Protein AF-A0A2U0DK78-F1 (afdb_monomer_lite)

Structure (mmCIF, N/CA/C/O backbone):
data_AF-A0A2U0DK78-F1
#
_entry.id   AF-A0A2U0DK78-F1
#
loop_
_atom_site.group_PDB
_atom_site.id
_atom_site.type_symbol
_atom_site.label_atom_id
_atom_site.label_alt_id
_atom_site.label_comp_id
_atom_site.label_asym_id
_atom_site.label_entity_id
_atom_site.label_seq_id
_atom_site.pdbx_PDB_ins_code
_atom_site.Cartn_x
_atom_site.Cartn_y
_atom_site.Cartn_z
_atom_site.occupancy
_atom_site.B_iso_or_equiv
_atom_site.auth_seq_id
_atom_site.auth_comp_id
_atom_site.auth_asym_id
_atom_site.auth_atom_id
_atom_site.pdbx_PDB_model_num
ATOM 1 N N . MET A 1 1 ? 4.811 0.067 14.956 1.00 73.31 1 MET A N 1
ATOM 2 C CA . MET A 1 1 ? 3.406 0.057 14.489 1.00 73.31 1 MET A CA 1
ATOM 3 C C . MET A 1 1 ? 3.299 -0.932 13.340 1.00 73.31 1 MET A C 1
ATOM 5 O O . MET A 1 1 ? 4.257 -1.013 12.581 1.00 73.31 1 MET A O 1
ATOM 9 N N . LYS A 1 2 ? 2.185 -1.669 13.220 1.00 81.06 2 LYS A N 1
ATOM 10 C CA . LYS A 1 2 ? 1.914 -2.517 12.049 1.00 81.06 2 LYS A CA 1
ATOM 11 C C . LYS A 1 2 ? 1.197 -1.677 10.986 1.00 81.06 2 LYS A C 1
ATOM 13 O O . LYS A 1 2 ? 0.132 -1.138 11.275 1.00 81.06 2 LYS A O 1
ATOM 18 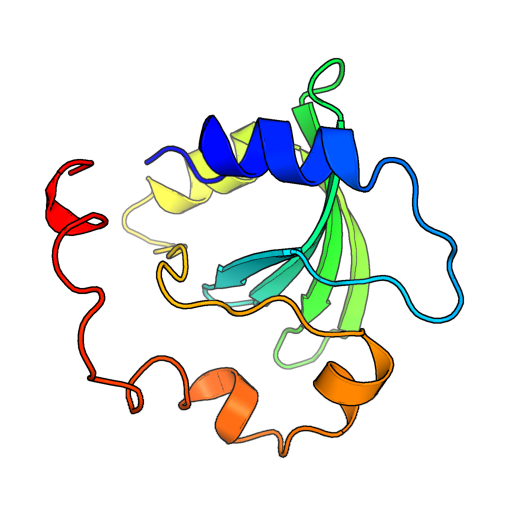N N . LEU A 1 3 ? 1.779 -1.532 9.797 1.00 85.19 3 LEU A N 1
ATOM 19 C CA . LEU A 1 3 ? 1.195 -0.738 8.705 1.00 85.19 3 LEU A CA 1
ATOM 20 C C . LEU A 1 3 ? 0.082 -1.511 7.987 1.00 85.19 3 LEU A C 1
ATOM 22 O O . LEU A 1 3 ? -0.928 -0.929 7.617 1.00 85.19 3 LEU A O 1
ATOM 26 N N . ILE A 1 4 ? 0.219 -2.830 7.851 1.00 87.81 4 ILE A N 1
ATOM 27 C CA . ILE A 1 4 ? -0.815 -3.691 7.265 1.00 87.81 4 ILE A CA 1
ATOM 28 C C . ILE A 1 4 ? -1.466 -4.530 8.371 1.00 87.81 4 ILE A C 1
ATOM 30 O O . ILE A 1 4 ? -0.892 -5.491 8.882 1.00 87.81 4 ILE A O 1
ATOM 34 N N . THR A 1 5 ? -2.671 -4.144 8.787 1.00 88.75 5 THR A N 1
ATOM 35 C CA . THR A 1 5 ? -3.459 -4.861 9.803 1.00 88.75 5 THR A CA 1
ATOM 36 C C . THR A 1 5 ? -4.106 -6.119 9.220 1.00 88.75 5 THR A C 1
ATOM 38 O O . THR A 1 5 ? -4.248 -6.249 8.009 1.00 88.75 5 THR A O 1
ATOM 41 N N . GLU A 1 6 ? -4.568 -7.041 10.068 1.00 88.06 6 GLU A N 1
ATOM 42 C CA . GLU A 1 6 ? -5.273 -8.253 9.608 1.00 88.06 6 GLU A CA 1
ATOM 43 C C . GLU A 1 6 ? -6.524 -7.943 8.765 1.00 88.06 6 GLU A C 1
ATOM 45 O O . GLU A 1 6 ? -6.891 -8.708 7.874 1.00 88.06 6 GLU A O 1
ATOM 50 N N . LEU A 1 7 ? -7.185 -6.809 9.030 1.00 88.12 7 LEU A N 1
ATOM 51 C CA . LEU A 1 7 ? -8.318 -6.340 8.231 1.00 88.12 7 LEU A CA 1
ATOM 52 C C . LEU A 1 7 ? -7.872 -5.979 6.809 1.00 88.12 7 LEU A C 1
ATOM 54 O O . LEU A 1 7 ? -8.523 -6.366 5.841 1.00 88.12 7 LEU A O 1
ATOM 58 N N . LEU A 1 8 ? -6.747 -5.275 6.691 1.00 89.88 8 LEU A N 1
ATOM 59 C CA . LEU A 1 8 ? -6.169 -4.908 5.405 1.00 89.88 8 LEU A CA 1
ATOM 60 C C . LEU A 1 8 ? -5.665 -6.139 4.659 1.00 89.88 8 LEU A C 1
ATOM 62 O O . LEU A 1 8 ? -5.932 -6.257 3.473 1.00 89.88 8 LEU A O 1
ATOM 66 N N . GLU A 1 9 ? -5.021 -7.095 5.335 1.00 90.56 9 GLU A N 1
ATOM 67 C CA . GLU A 1 9 ? -4.605 -8.363 4.716 1.00 90.56 9 GLU A CA 1
ATOM 68 C C . GLU A 1 9 ? -5.790 -9.090 4.069 1.00 90.56 9 GLU A C 1
ATOM 70 O O . GLU A 1 9 ? -5.700 -9.518 2.916 1.00 90.56 9 GLU A O 1
ATOM 75 N N . LYS A 1 10 ? -6.926 -9.169 4.775 1.00 91.56 10 LYS A N 1
ATOM 76 C CA . LYS A 1 10 ? -8.169 -9.725 4.221 1.00 91.56 10 LYS A CA 1
ATOM 77 C C . LYS A 1 10 ? -8.656 -8.916 3.028 1.00 91.56 10 LYS A C 1
ATOM 79 O O . LYS A 1 10 ? -8.998 -9.501 2.005 1.00 91.56 10 LYS A O 1
ATOM 84 N N . ARG A 1 11 ? -8.629 -7.585 3.122 1.00 91.62 11 ARG A N 1
ATOM 85 C CA . ARG A 1 11 ? -9.083 -6.716 2.037 1.00 91.62 11 ARG A CA 1
ATOM 86 C C . ARG A 1 11 ? -8.218 -6.836 0.780 1.00 91.62 11 ARG A C 1
ATOM 88 O O . ARG A 1 11 ? -8.747 -6.986 -0.317 1.00 91.62 11 ARG A O 1
ATOM 95 N N . PHE A 1 12 ? -6.895 -6.867 0.930 1.00 92.56 12 PHE A N 1
ATOM 96 C CA . PHE A 1 12 ? -5.961 -7.138 -0.165 1.00 92.56 12 PHE A CA 1
ATOM 97 C C . PHE A 1 12 ? -6.193 -8.525 -0.779 1.00 92.56 12 PHE A C 1
ATOM 99 O O . PHE A 1 12 ? -6.120 -8.666 -1.999 1.00 92.56 12 PHE A O 1
ATOM 106 N N . ALA A 1 13 ? -6.509 -9.538 0.034 1.00 92.00 13 ALA A N 1
ATOM 107 C CA . ALA A 1 13 ? -6.821 -10.878 -0.457 1.00 92.00 13 ALA A CA 1
ATOM 108 C C . ALA A 1 13 ? -8.149 -10.943 -1.236 1.00 92.00 13 ALA A C 1
ATOM 110 O O . ALA A 1 13 ? -8.222 -11.662 -2.231 1.00 92.00 13 ALA A O 1
ATOM 111 N N . GLU A 1 14 ? -9.175 -10.191 -0.821 1.00 92.69 14 GLU A N 1
ATOM 112 C CA . GLU A 1 14 ? -10.464 -10.090 -1.525 1.00 92.69 14 GLU A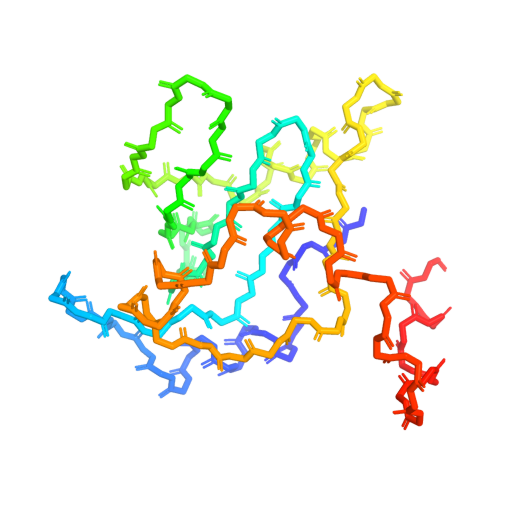 CA 1
ATOM 113 C C . GLU A 1 14 ? -10.322 -9.457 -2.910 1.00 92.69 14 GLU A C 1
ATOM 115 O O . GLU A 1 14 ? -10.908 -9.940 -3.878 1.00 92.69 14 GLU A O 1
ATOM 120 N N . ILE A 1 15 ? -9.543 -8.377 -3.007 1.00 90.88 15 ILE A N 1
ATOM 121 C CA . ILE A 1 15 ? -9.324 -7.668 -4.273 1.00 90.88 15 ILE A CA 1
ATOM 122 C C . ILE A 1 15 ? -8.363 -8.442 -5.177 1.00 90.88 15 ILE A C 1
ATOM 124 O O . ILE A 1 15 ? -8.551 -8.506 -6.393 1.00 90.88 15 ILE A O 1
ATOM 128 N N . GLY A 1 16 ? -7.338 -9.053 -4.585 1.00 88.31 16 GLY A N 1
ATOM 129 C CA . GLY A 1 16 ? -6.327 -9.804 -5.306 1.00 88.31 16 GLY A CA 1
ATOM 130 C C . GLY A 1 16 ? -5.447 -8.921 -6.193 1.00 88.31 16 GLY A C 1
ATOM 131 O O . GLY A 1 16 ? -5.180 -7.751 -5.912 1.00 88.31 16 GLY A O 1
ATOM 132 N N . LYS A 1 17 ? -4.929 -9.515 -7.273 1.00 85.38 17 LYS A N 1
ATOM 133 C CA . LYS A 1 17 ? -3.990 -8.841 -8.173 1.00 85.38 17 LYS A CA 1
ATOM 134 C C . LYS A 1 17 ? -4.728 -7.896 -9.116 1.00 85.38 17 LYS A C 1
ATOM 136 O O . LYS A 1 17 ? -5.549 -8.330 -9.920 1.00 85.38 17 LYS A O 1
ATOM 141 N N . GLN A 1 18 ? -4.349 -6.626 -9.072 1.00 88.19 18 GLN A N 1
ATOM 142 C CA . GLN A 1 18 ? -4.942 -5.579 -9.897 1.00 88.19 18 GLN A CA 1
ATOM 143 C C . GLN A 1 18 ? -4.153 -5.335 -11.193 1.00 88.19 18 GLN A C 1
ATOM 145 O O . GLN A 1 18 ? -2.957 -5.632 -11.287 1.00 88.19 18 GLN A O 1
ATOM 150 N N . GLY A 1 19 ? -4.842 -4.808 -12.210 1.00 83.50 19 GLY A N 1
ATOM 151 C CA . GLY A 1 19 ? -4.242 -4.355 -13.467 1.00 83.50 19 GLY A CA 1
ATOM 152 C C . GLY A 1 19 ? -3.543 -2.997 -13.337 1.00 83.50 19 GLY A C 1
ATOM 153 O O . GLY A 1 19 ? -3.620 -2.339 -12.303 1.00 83.50 19 GLY A O 1
ATOM 154 N N . LYS A 1 20 ? -2.857 -2.570 -14.405 1.00 76.88 20 LYS A N 1
ATOM 155 C CA . LYS A 1 20 ? -2.059 -1.331 -14.409 1.00 76.88 20 LYS A CA 1
ATOM 156 C C . LYS A 1 20 ? -2.866 -0.070 -14.744 1.00 76.88 20 LYS A C 1
ATOM 158 O O . LYS A 1 20 ? -2.416 1.018 -14.407 1.00 76.88 20 LYS A O 1
ATOM 163 N N . ASP A 1 21 ? -4.020 -0.211 -15.392 1.00 83.31 21 ASP A N 1
ATOM 164 C CA . ASP A 1 21 ? -4.693 0.931 -16.023 1.00 83.31 21 ASP A CA 1
ATOM 165 C C . ASP A 1 21 ? -5.379 1.864 -15.015 1.00 83.31 21 ASP A C 1
ATOM 167 O O . ASP A 1 21 ? -5.236 3.073 -15.135 1.00 83.31 21 ASP A O 1
ATOM 171 N N . ASN A 1 22 ? -6.071 1.326 -14.003 1.00 90.50 22 ASN A N 1
ATOM 172 C CA . ASN A 1 22 ? -6.709 2.123 -12.946 1.00 90.50 22 ASN A CA 1
ATOM 173 C C . ASN A 1 22 ? -6.935 1.287 -11.667 1.00 90.50 22 ASN A C 1
ATOM 175 O O . ASN A 1 22 ? -8.070 0.894 -11.364 1.00 90.50 22 ASN A O 1
ATOM 179 N N . PRO A 1 23 ? -5.861 0.935 -10.937 1.00 93.69 23 PRO A N 1
ATOM 180 C CA . PRO A 1 23 ? -5.983 0.125 -9.734 1.00 93.69 23 PRO A CA 1
ATOM 181 C C . PRO A 1 23 ? -6.724 0.881 -8.624 1.00 93.69 23 PRO A C 1
ATOM 183 O O . PRO A 1 23 ? -6.657 2.107 -8.515 1.00 93.69 23 PRO A O 1
ATOM 186 N N . LEU A 1 24 ? -7.408 0.131 -7.772 1.00 93.75 24 LEU A N 1
ATOM 187 C CA . LEU A 1 24 ? -7.946 0.609 -6.512 1.00 93.75 24 LEU A CA 1
ATOM 188 C C . LEU A 1 24 ? -6.810 0.760 -5.496 1.00 93.75 24 LEU A C 1
ATOM 190 O O . LEU A 1 24 ? -6.054 -0.181 -5.240 1.00 93.75 24 LEU A O 1
ATOM 194 N N . VAL A 1 25 ? -6.696 1.944 -4.910 1.00 92.69 25 VAL A N 1
ATOM 195 C CA . VAL A 1 25 ? -5.823 2.203 -3.767 1.00 92.69 25 VAL A CA 1
ATOM 196 C C . VAL A 1 25 ? -6.590 1.831 -2.506 1.00 92.69 25 VAL A C 1
ATOM 198 O O . VAL A 1 25 ? -7.698 2.322 -2.303 1.00 92.69 25 VAL A O 1
ATOM 201 N N . ILE A 1 26 ? -6.012 0.952 -1.689 1.00 90.88 26 ILE A N 1
ATOM 202 C CA . ILE A 1 26 ? -6.675 0.343 -0.526 1.00 90.88 26 ILE A CA 1
ATOM 203 C C . ILE A 1 26 ? -6.242 1.005 0.782 1.00 90.88 26 ILE A C 1
ATOM 205 O O . ILE A 1 26 ? -7.062 1.187 1.674 1.00 90.88 26 ILE A O 1
ATOM 209 N N . ASP A 1 27 ? -4.968 1.380 0.896 1.00 90.50 27 ASP A N 1
ATOM 210 C CA . ASP A 1 27 ? -4.449 2.110 2.057 1.00 90.50 27 ASP A CA 1
ATOM 211 C C . ASP A 1 27 ? -3.359 3.096 1.623 1.00 90.50 27 ASP A C 1
ATOM 213 O O . ASP A 1 27 ? -2.862 3.040 0.488 1.00 90.50 27 ASP A O 1
ATOM 217 N N . ASN A 1 28 ? -2.951 3.977 2.531 1.00 88.94 28 ASN A N 1
ATOM 218 C CA . ASN A 1 28 ? -1.775 4.812 2.357 1.00 88.94 28 ASN A CA 1
ATOM 219 C C . ASN A 1 28 ? -0.807 4.699 3.552 1.00 88.94 28 ASN A C 1
ATOM 221 O O . ASN A 1 28 ? -1.156 4.275 4.652 1.00 88.94 28 ASN A O 1
ATOM 225 N N . ALA A 1 29 ? 0.443 5.078 3.313 1.00 87.12 29 ALA A N 1
ATOM 226 C CA . ALA A 1 29 ? 1.426 5.317 4.359 1.00 87.12 29 ALA A CA 1
ATOM 227 C C . ALA A 1 29 ? 2.112 6.652 4.067 1.00 87.12 29 ALA A C 1
ATOM 229 O O . ALA A 1 29 ? 2.745 6.807 3.019 1.00 87.12 29 ALA A O 1
ATOM 230 N N . SER A 1 30 ? 1.960 7.615 4.970 1.00 83.06 30 SER A N 1
ATOM 231 C CA . SER A 1 30 ? 2.348 9.010 4.759 1.00 83.06 30 SER A CA 1
ATOM 232 C C . SER A 1 30 ? 3.534 9.395 5.636 1.00 83.06 30 SER A C 1
ATOM 234 O O . SER A 1 30 ? 3.569 9.088 6.818 1.00 83.06 30 SER A O 1
ATOM 236 N N . GLY A 1 31 ? 4.509 10.091 5.061 1.00 79.31 31 GLY A N 1
ATOM 237 C CA . GLY A 1 31 ? 5.651 10.671 5.768 1.00 79.31 31 GLY A CA 1
ATOM 238 C C . GLY A 1 31 ? 6.196 11.851 4.966 1.00 79.31 31 GLY A C 1
ATOM 239 O O . GLY A 1 31 ? 5.426 12.659 4.459 1.00 79.31 31 GLY A O 1
ATOM 240 N N . GLN A 1 32 ? 7.516 11.920 4.755 1.00 78.50 32 GLN A N 1
ATOM 241 C CA . GLN A 1 32 ? 8.091 12.852 3.762 1.00 78.50 32 GLN A CA 1
ATOM 242 C C . GLN A 1 32 ? 7.603 12.568 2.331 1.00 78.50 32 GLN A C 1
ATOM 244 O O . GLN A 1 32 ? 7.591 13.450 1.477 1.00 78.50 32 GLN A O 1
ATOM 249 N N . GLN A 1 33 ? 7.218 11.322 2.067 1.00 83.25 33 GLN A N 1
ATOM 250 C CA . GLN A 1 33 ? 6.585 10.886 0.833 1.00 83.25 33 GLN A CA 1
ATOM 251 C C . GLN A 1 33 ? 5.392 10.000 1.201 1.00 83.25 33 GLN A C 1
ATOM 253 O O . GLN A 1 33 ? 5.422 9.322 2.232 1.00 83.25 33 GLN A O 1
ATOM 258 N N . THR A 1 34 ? 4.363 9.986 0.361 1.00 86.75 34 THR A N 1
ATOM 259 C CA . THR A 1 34 ? 3.163 9.170 0.561 1.00 86.75 34 THR A CA 1
ATOM 260 C C . THR A 1 34 ? 3.181 7.971 -0.374 1.00 86.75 34 THR A C 1
ATOM 262 O O . THR A 1 34 ? 3.271 8.114 -1.594 1.00 86.75 34 THR A O 1
ATOM 265 N N . TRP A 1 35 ? 3.073 6.778 0.202 1.00 90.00 35 TRP A N 1
ATOM 266 C CA . TRP A 1 35 ? 2.865 5.532 -0.524 1.00 90.00 35 TRP A CA 1
ATOM 267 C C . TRP A 1 35 ? 1.376 5.210 -0.581 1.00 90.00 35 TRP A C 1
ATOM 269 O O . TRP A 1 35 ? 0.760 4.956 0.447 1.00 90.00 35 TRP A O 1
ATOM 279 N N . HIS A 1 36 ? 0.809 5.172 -1.781 1.00 91.75 36 HIS A N 1
ATOM 280 C CA . HIS A 1 36 ? -0.550 4.703 -2.045 1.00 91.75 36 HIS A CA 1
ATOM 281 C C . HIS A 1 36 ? -0.511 3.220 -2.402 1.00 91.75 36 HIS A C 1
ATOM 283 O O . HIS A 1 36 ? 0.007 2.842 -3.455 1.00 91.75 36 HIS A O 1
ATOM 289 N N . ILE A 1 37 ? -1.024 2.369 -1.520 1.00 92.94 37 ILE A N 1
ATOM 290 C CA . ILE A 1 37 ? -0.875 0.918 -1.599 1.00 92.94 37 ILE A CA 1
ATOM 291 C C . ILE A 1 37 ? -2.043 0.329 -2.384 1.00 92.94 37 ILE A C 1
ATOM 293 O O . ILE A 1 37 ? -3.208 0.528 -2.052 1.00 92.94 37 ILE A O 1
ATOM 297 N N . THR A 1 38 ? -1.720 -0.426 -3.430 1.00 94.12 38 THR A N 1
ATOM 298 C CA . THR A 1 38 ? -2.712 -1.066 -4.315 1.00 94.12 38 THR A CA 1
ATOM 299 C C . THR A 1 38 ? -2.737 -2.579 -4.155 1.00 94.12 38 THR A C 1
ATOM 301 O O . THR A 1 38 ? -3.750 -3.224 -4.400 1.00 94.12 38 THR A O 1
ATOM 304 N N . MET A 1 39 ? -1.628 -3.176 -3.724 1.00 93.25 39 MET A N 1
ATOM 305 C CA . MET A 1 39 ? -1.537 -4.615 -3.524 1.00 93.25 39 MET A CA 1
ATOM 306 C C . MET A 1 39 ? -0.531 -4.921 -2.423 1.00 93.25 39 MET A C 1
ATOM 308 O O . MET A 1 39 ? 0.512 -4.272 -2.331 1.00 93.25 39 MET A O 1
ATOM 312 N N . TYR A 1 40 ? -0.823 -5.960 -1.653 1.00 93.31 40 TYR A N 1
ATOM 313 C CA . TYR A 1 40 ? 0.082 -6.552 -0.683 1.00 93.31 40 TYR A CA 1
ATOM 314 C C . TYR A 1 40 ? 0.163 -8.058 -0.927 1.00 93.31 40 TYR A C 1
ATOM 316 O O . TYR A 1 40 ? -0.865 -8.725 -1.038 1.00 93.31 40 TYR A O 1
ATOM 324 N N . ASP A 1 41 ? 1.382 -8.587 -1.026 1.00 91.50 41 ASP A N 1
ATOM 325 C CA . ASP A 1 41 ? 1.623 -10.026 -1.047 1.00 91.50 41 ASP A CA 1
ATOM 326 C C . ASP A 1 41 ? 2.115 -10.499 0.333 1.00 91.50 41 ASP A C 1
ATOM 328 O O . ASP A 1 41 ? 3.276 -10.251 0.683 1.00 91.50 41 ASP A O 1
ATOM 332 N N . PRO A 1 42 ? 1.283 -11.224 1.107 1.00 89.44 42 PRO A N 1
ATOM 333 C CA . PRO A 1 42 ? 1.664 -11.706 2.430 1.00 89.44 42 PRO A CA 1
ATOM 334 C C . PRO A 1 42 ? 2.761 -12.776 2.389 1.00 89.44 42 PRO A C 1
ATOM 336 O O . PRO A 1 42 ? 3.425 -12.997 3.396 1.00 89.44 42 PRO A O 1
ATOM 339 N N . ARG A 1 43 ? 2.983 -13.451 1.248 1.00 90.19 43 ARG A N 1
ATOM 340 C CA . ARG A 1 43 ? 4.032 -14.481 1.138 1.00 90.19 43 ARG A CA 1
ATOM 341 C C . ARG A 1 43 ? 5.422 -13.867 1.073 1.00 90.19 43 ARG A C 1
ATOM 343 O O . ARG A 1 43 ? 6.354 -14.408 1.658 1.00 90.19 43 ARG A O 1
ATOM 350 N N . SER A 1 44 ? 5.559 -12.771 0.332 1.00 90.75 44 SER A N 1
ATOM 351 C CA . SER A 1 44 ? 6.829 -12.057 0.169 1.00 90.75 44 SER A CA 1
ATOM 352 C C . SER A 1 44 ? 6.973 -10.846 1.091 1.00 90.75 44 SER A C 1
ATOM 354 O O . SER A 1 44 ? 8.053 -10.261 1.145 1.00 90.75 44 SER A O 1
ATOM 356 N N . GLY A 1 45 ? 5.907 -10.434 1.785 1.00 91.25 45 GLY A N 1
ATOM 357 C CA . GLY A 1 45 ? 5.895 -9.222 2.607 1.00 91.25 45 GLY A CA 1
ATOM 358 C C . GLY A 1 45 ? 6.068 -7.939 1.785 1.00 91.25 45 GLY A C 1
ATOM 359 O O . GLY A 1 45 ? 6.517 -6.922 2.312 1.00 91.25 45 GLY A O 1
ATOM 360 N N . THR A 1 46 ? 5.758 -7.984 0.487 1.00 92.88 46 THR A N 1
ATOM 361 C CA . THR A 1 46 ? 6.008 -6.887 -0.453 1.00 92.88 46 THR A CA 1
ATOM 362 C C . THR A 1 46 ? 4.710 -6.188 -0.831 1.00 92.88 46 THR A C 1
ATOM 364 O O . THR A 1 46 ? 3.711 -6.824 -1.168 1.00 92.88 46 THR A O 1
ATOM 367 N N . CYS A 1 47 ? 4.743 -4.861 -0.814 1.00 93.25 47 CYS A N 1
ATOM 368 C CA . CYS A 1 47 ? 3.670 -4.005 -1.293 1.00 93.25 47 CYS A CA 1
ATOM 369 C C . CYS A 1 47 ? 3.978 -3.497 -2.705 1.00 93.25 47 CYS A C 1
ATOM 371 O O . CYS A 1 47 ? 5.131 -3.217 -3.038 1.00 93.25 47 CYS A O 1
ATOM 373 N N . LEU A 1 48 ? 2.936 -3.329 -3.517 1.00 93.62 48 LEU A N 1
ATOM 374 C CA . LEU A 1 48 ? 2.964 -2.522 -4.735 1.00 93.62 48 LEU A CA 1
ATOM 375 C C . LEU A 1 48 ? 2.181 -1.242 -4.477 1.00 93.62 48 LEU A C 1
ATOM 377 O O . LEU A 1 48 ? 1.004 -1.276 -4.096 1.00 93.62 48 LEU A O 1
ATOM 381 N N . GLY A 1 49 ? 2.817 -0.112 -4.749 1.00 92.50 49 GLY A N 1
ATOM 382 C CA . GLY A 1 49 ? 2.172 1.171 -4.577 1.00 92.50 49 GLY A CA 1
ATOM 383 C C . GLY A 1 49 ? 2.694 2.248 -5.502 1.00 92.50 49 GLY A C 1
ATOM 384 O O . GLY A 1 49 ? 3.696 2.089 -6.208 1.00 92.50 49 GLY A O 1
ATOM 385 N N . TYR A 1 50 ? 1.973 3.355 -5.474 1.00 92.38 50 TYR A N 1
ATOM 386 C CA . TYR A 1 50 ? 2.357 4.589 -6.121 1.00 92.38 50 TYR A CA 1
ATOM 387 C C . TYR A 1 50 ? 2.918 5.548 -5.080 1.00 92.38 50 TYR A C 1
ATOM 389 O O . TYR A 1 50 ? 2.245 5.892 -4.111 1.00 92.38 50 TYR A O 1
ATOM 397 N N . LEU A 1 51 ? 4.160 5.960 -5.280 1.00 89.69 51 LEU A N 1
ATOM 398 C CA . LEU A 1 51 ? 4.844 6.921 -4.438 1.00 89.69 51 LEU A CA 1
ATOM 399 C C . LEU A 1 51 ? 4.590 8.331 -4.956 1.00 89.69 51 LEU A C 1
ATOM 401 O O . LEU A 1 51 ? 4.809 8.604 -6.139 1.00 89.69 51 LEU A O 1
ATOM 405 N N . VAL A 1 52 ? 4.199 9.220 -4.051 1.00 87.88 52 VAL A N 1
ATOM 406 C CA . VAL A 1 52 ? 4.090 10.658 -4.281 1.00 87.88 52 VAL A CA 1
ATOM 407 C C . VAL A 1 52 ? 5.001 11.374 -3.291 1.00 87.88 52 VAL A C 1
ATOM 409 O O . VAL A 1 52 ? 4.768 11.349 -2.087 1.00 87.88 52 VAL A O 1
ATOM 412 N N . GLY A 1 53 ? 6.047 12.006 -3.808 1.00 81.44 53 GLY A N 1
ATOM 413 C CA . GLY A 1 53 ? 6.905 12.937 -3.083 1.00 81.44 53 GLY A CA 1
ATOM 414 C C . GLY A 1 53 ? 6.877 14.325 -3.719 1.00 81.44 53 GLY A C 1
ATOM 415 O O . GLY A 1 53 ? 6.163 14.566 -4.694 1.00 81.44 53 GLY A O 1
ATOM 416 N N . GLU A 1 54 ? 7.681 15.231 -3.171 1.00 74.50 54 GLU A N 1
ATOM 417 C CA . GLU A 1 54 ? 7.777 16.619 -3.638 1.00 74.50 54 GLU A CA 1
ATOM 418 C C . GLU A 1 54 ? 8.237 16.717 -5.104 1.00 74.50 54 GLU A C 1
ATOM 420 O O . GLU A 1 54 ? 7.619 17.418 -5.906 1.00 74.50 54 GLU A O 1
ATOM 425 N N . GLU A 1 55 ? 9.255 15.938 -5.477 1.00 78.94 55 GLU A N 1
ATOM 426 C CA . GLU A 1 55 ? 9.850 15.951 -6.823 1.00 78.94 55 GLU A CA 1
ATOM 427 C C . GLU A 1 55 ? 9.652 14.639 -7.597 1.00 78.94 55 GLU A C 1
ATOM 429 O O . GLU A 1 55 ? 9.920 14.569 -8.796 1.00 78.94 55 GLU A O 1
ATOM 434 N N . GLU A 1 56 ? 9.155 13.588 -6.939 1.00 81.12 56 GLU A N 1
ATOM 435 C CA . GLU A 1 56 ? 9.057 12.253 -7.527 1.00 81.12 56 GLU A CA 1
ATOM 436 C C . GLU A 1 56 ? 7.639 11.695 -7.482 1.00 81.12 56 GLU A C 1
ATOM 438 O O . GLU A 1 56 ? 6.960 11.720 -6.456 1.00 81.12 56 GLU A O 1
ATOM 443 N N . LYS A 1 57 ? 7.219 11.109 -8.605 1.00 89.25 57 LYS A N 1
ATOM 444 C CA . LYS A 1 57 ? 6.002 10.305 -8.703 1.00 89.25 57 LYS A CA 1
ATOM 445 C C . LYS A 1 57 ? 6.302 9.023 -9.456 1.00 89.25 57 LYS A C 1
ATOM 447 O O . LYS A 1 57 ? 6.678 9.081 -10.628 1.00 89.25 57 LYS A O 1
ATOM 452 N N . LYS A 1 58 ? 6.178 7.870 -8.800 1.00 92.19 58 LYS A N 1
ATOM 453 C CA . LYS A 1 58 ? 6.551 6.589 -9.416 1.00 92.19 58 LYS A CA 1
ATOM 454 C C . LYS A 1 58 ? 5.793 5.405 -8.844 1.00 92.19 58 LYS A C 1
ATOM 456 O O . LYS A 1 58 ? 5.504 5.346 -7.657 1.00 92.19 58 LYS A O 1
ATOM 461 N N . TRP A 1 59 ? 5.546 4.422 -9.700 1.00 92.12 59 TRP A N 1
ATOM 462 C CA . TRP A 1 59 ? 5.142 3.087 -9.271 1.00 92.12 59 TRP A CA 1
ATOM 463 C C . TRP A 1 59 ? 6.354 2.317 -8.757 1.00 92.12 59 TRP A C 1
ATOM 465 O O . TRP A 1 59 ? 7.426 2.374 -9.362 1.00 92.12 59 TRP A O 1
ATOM 475 N N . GLY A 1 60 ? 6.182 1.575 -7.668 1.00 91.69 60 GLY A N 1
ATOM 476 C CA . GLY A 1 60 ? 7.267 0.807 -7.080 1.00 91.69 60 GLY A CA 1
ATOM 477 C C . GLY A 1 60 ? 6.791 -0.328 -6.192 1.00 91.69 60 GLY A C 1
ATOM 478 O O . GLY A 1 60 ? 5.715 -0.276 -5.596 1.00 91.69 60 GLY A O 1
ATOM 479 N N . TYR A 1 61 ? 7.640 -1.347 -6.104 1.00 92.88 61 TYR A N 1
ATOM 480 C CA . TYR A 1 61 ? 7.539 -2.374 -5.080 1.00 92.88 61 TYR A CA 1
ATOM 481 C C . TYR A 1 61 ? 8.405 -1.974 -3.897 1.00 92.88 61 TYR A C 1
ATOM 483 O O . TYR A 1 61 ? 9.526 -1.492 -4.081 1.00 92.88 61 TYR A O 1
ATOM 491 N N . PHE A 1 62 ? 7.909 -2.207 -2.692 1.00 90.75 62 PHE A N 1
ATOM 492 C CA . PHE A 1 62 ? 8.673 -1.977 -1.477 1.00 90.75 62 PHE A CA 1
ATOM 493 C C . PHE A 1 62 ? 8.333 -3.041 -0.431 1.00 90.75 62 PHE A C 1
ATOM 495 O O . PHE A 1 62 ? 7.185 -3.483 -0.347 1.00 90.75 62 PHE A O 1
ATOM 502 N N . PRO A 1 63 ? 9.321 -3.485 0.356 1.00 92.06 63 PRO A N 1
ATOM 503 C CA . PRO A 1 63 ? 9.080 -4.450 1.412 1.00 92.06 63 PRO A CA 1
ATOM 504 C C . PRO A 1 63 ? 8.503 -3.728 2.643 1.00 92.06 63 PRO A C 1
ATOM 506 O O . PRO A 1 63 ? 8.942 -2.629 3.003 1.00 92.06 63 PRO A O 1
ATOM 509 N N . LEU A 1 64 ? 7.463 -4.316 3.237 1.00 90.38 64 LEU A N 1
ATOM 510 C CA . LEU A 1 64 ? 6.677 -3.700 4.309 1.00 90.38 64 LEU A CA 1
ATOM 511 C C . LEU A 1 64 ? 7.512 -3.460 5.573 1.00 90.38 64 LEU A C 1
ATOM 513 O O . LEU A 1 64 ? 7.421 -2.401 6.189 1.00 90.38 64 LEU A O 1
ATOM 517 N N . ASP A 1 65 ? 8.367 -4.422 5.910 1.00 88.56 65 ASP A N 1
ATOM 518 C CA . ASP A 1 65 ? 9.261 -4.395 7.067 1.00 88.56 65 ASP A CA 1
ATOM 519 C C . ASP A 1 65 ? 10.169 -3.158 7.075 1.00 88.56 65 ASP A C 1
ATOM 521 O O . ASP A 1 65 ? 10.316 -2.499 8.102 1.00 88.56 65 ASP A O 1
ATOM 525 N N . LYS A 1 66 ? 10.729 -2.775 5.922 1.00 85.75 66 LYS A N 1
ATOM 526 C CA . LYS A 1 66 ? 11.555 -1.569 5.807 1.00 85.75 66 LYS A CA 1
ATOM 527 C C . LYS A 1 66 ? 10.749 -0.314 6.101 1.00 85.75 66 LYS A C 1
ATOM 529 O O . LYS A 1 66 ? 11.267 0.585 6.757 1.00 85.75 66 LYS A O 1
ATOM 534 N N . LEU A 1 67 ? 9.506 -0.247 5.629 1.00 84.88 67 LEU A N 1
ATOM 535 C CA . LEU A 1 67 ? 8.644 0.907 5.869 1.00 84.88 67 LEU A CA 1
ATOM 536 C C . LEU A 1 67 ? 8.228 0.984 7.347 1.00 84.88 67 LEU A C 1
ATOM 538 O O . LEU A 1 67 ? 8.246 2.061 7.937 1.00 84.88 67 LEU A O 1
ATOM 542 N N . GLU A 1 68 ? 7.956 -0.158 7.980 1.00 85.12 68 GLU A N 1
ATOM 543 C CA . GLU A 1 68 ? 7.666 -0.240 9.415 1.00 85.12 68 GLU A CA 1
ATOM 544 C C . GLU A 1 68 ? 8.883 0.109 10.283 1.00 85.12 68 GLU A C 1
ATOM 546 O O . GLU A 1 68 ? 8.731 0.802 11.290 1.00 85.12 68 GLU A O 1
ATOM 551 N N . ILE A 1 69 ? 10.095 -0.300 9.898 1.00 84.44 69 ILE A N 1
ATOM 552 C CA . ILE A 1 69 ? 11.340 0.094 10.580 1.00 84.44 69 ILE A CA 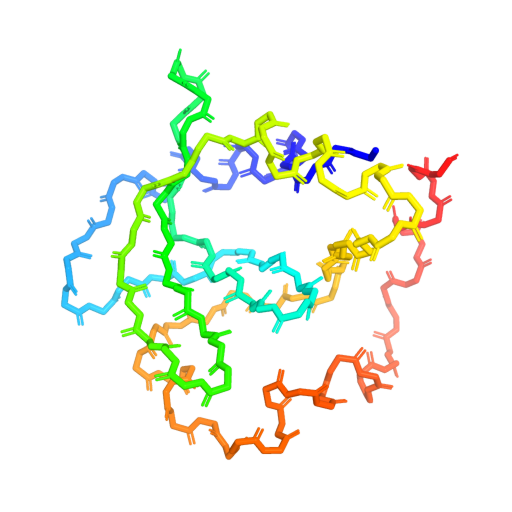1
ATOM 553 C C . ILE A 1 69 ? 11.550 1.607 10.472 1.00 84.44 69 ILE A C 1
ATOM 555 O O . ILE A 1 69 ? 11.872 2.254 11.468 1.00 84.44 69 ILE A O 1
ATOM 559 N N . LEU A 1 70 ? 11.330 2.185 9.285 1.00 80.31 70 LEU A N 1
ATOM 560 C CA . LEU A 1 70 ? 11.412 3.632 9.092 1.00 80.31 70 LEU A CA 1
ATOM 561 C C . LEU A 1 70 ? 10.385 4.362 9.961 1.00 80.31 70 LEU A C 1
ATOM 563 O O . LEU A 1 70 ? 10.770 5.306 10.638 1.00 80.31 70 LEU A O 1
ATOM 567 N N . SER A 1 71 ? 9.144 3.863 10.041 1.00 73.81 71 SER A N 1
ATOM 568 C CA . SER A 1 71 ? 8.085 4.439 10.890 1.00 73.81 71 SER A CA 1
ATOM 569 C C . SER A 1 71 ? 8.424 4.472 12.385 1.00 73.81 7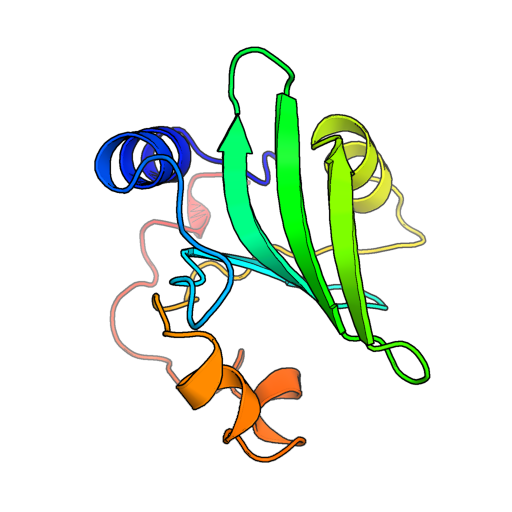1 SER A C 1
ATOM 571 O O . SER A 1 71 ? 7.899 5.296 13.126 1.00 73.81 71 SER A O 1
ATOM 573 N N . GLN A 1 72 ? 9.294 3.568 12.843 1.00 71.75 72 GLN A N 1
ATOM 574 C CA . GLN A 1 72 ? 9.731 3.484 14.239 1.00 71.75 72 GLN A CA 1
ATOM 575 C C . GLN A 1 72 ? 10.936 4.383 14.531 1.00 71.75 72 GLN A C 1
ATOM 577 O O . GLN A 1 72 ? 11.267 4.621 15.694 1.00 71.75 72 GLN A O 1
ATOM 582 N N . SER A 1 73 ? 11.606 4.882 13.492 1.00 70.00 73 SER A N 1
ATOM 583 C CA . SER A 1 73 ? 12.712 5.815 13.640 1.00 70.00 73 SER A CA 1
ATOM 584 C C . SER A 1 73 ? 12.164 7.199 13.967 1.00 70.00 73 SER A C 1
ATOM 586 O O . SER A 1 73 ? 11.451 7.800 13.169 1.00 70.00 73 SER A O 1
ATOM 588 N N . PHE A 1 74 ? 12.559 7.746 15.118 1.00 58.66 74 PHE A N 1
ATOM 589 C CA . PHE A 1 74 ? 12.138 9.068 15.610 1.00 58.66 74 PHE A CA 1
ATOM 590 C C . PHE A 1 74 ? 12.406 10.230 14.626 1.00 58.66 74 PHE A C 1
ATOM 592 O O . PHE A 1 74 ? 11.890 11.327 14.807 1.00 58.66 74 PHE A O 1
ATOM 599 N N . LEU A 1 75 ? 13.244 9.997 13.609 1.00 60.28 75 LEU A N 1
ATOM 600 C CA . LEU A 1 75 ? 13.621 10.955 12.566 1.00 60.28 75 LEU A CA 1
ATOM 601 C C . LEU A 1 75 ? 12.690 10.939 11.342 1.00 60.28 75 LEU A C 1
ATOM 603 O O . LEU A 1 75 ? 12.699 11.897 10.572 1.00 60.28 75 LEU A O 1
ATOM 607 N N . LEU A 1 76 ? 11.922 9.865 11.132 1.00 63.22 76 LEU A N 1
ATOM 608 C CA . LEU A 1 76 ? 11.053 9.673 9.970 1.00 63.22 76 LEU A CA 1
ATOM 609 C C . LEU A 1 76 ? 9.712 9.095 10.429 1.00 63.22 76 LEU A C 1
ATOM 611 O O . LEU A 1 76 ? 9.449 7.905 10.287 1.00 63.22 76 LEU A O 1
ATOM 615 N N . SER A 1 77 ? 8.856 9.955 10.976 1.00 66.06 77 SER A N 1
ATOM 616 C CA . SER A 1 77 ? 7.499 9.583 11.377 1.00 66.06 77 SER A CA 1
ATOM 617 C C . SER A 1 77 ? 6.668 9.242 10.139 1.00 66.06 77 SER A C 1
ATOM 619 O O . SER A 1 77 ? 6.109 10.124 9.491 1.00 66.06 77 SER A O 1
ATOM 621 N N . ILE A 1 78 ? 6.640 7.961 9.773 1.00 77.81 78 ILE A N 1
ATOM 622 C CA . ILE A 1 78 ? 5.675 7.439 8.807 1.00 77.81 78 ILE A CA 1
ATOM 623 C C . ILE A 1 78 ? 4.410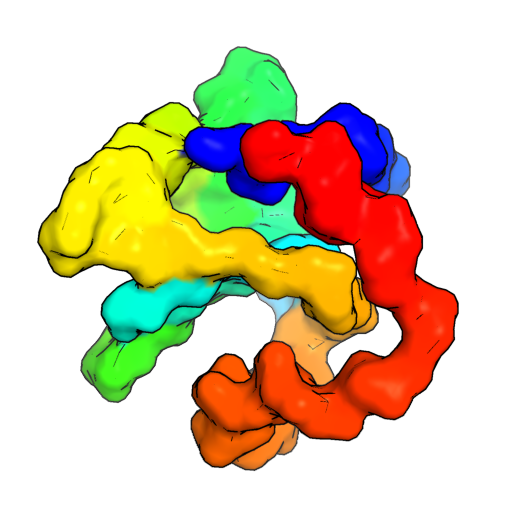 7.094 9.582 1.00 77.81 78 ILE A C 1
ATOM 625 O O . ILE A 1 78 ? 4.426 6.260 10.488 1.00 77.81 78 ILE A O 1
ATOM 629 N N . GLU A 1 79 ? 3.317 7.734 9.206 1.00 74.94 79 GLU A N 1
ATOM 630 C CA . GLU A 1 79 ? 2.007 7.589 9.809 1.00 74.94 79 GLU A CA 1
ATOM 631 C C . GLU A 1 79 ? 1.083 6.813 8.874 1.00 74.94 79 GLU A C 1
ATOM 633 O O . GLU A 1 79 ? 1.110 6.965 7.648 1.00 74.94 79 GLU A O 1
ATOM 638 N N . LYS A 1 80 ? 0.262 5.953 9.475 1.00 77.44 80 LYS A N 1
ATOM 639 C CA . LYS A 1 80 ? -0.820 5.277 8.771 1.00 77.44 80 LYS A CA 1
ATOM 640 C C . LYS A 1 80 ? -2.064 6.143 8.862 1.00 77.44 80 LYS A C 1
ATOM 642 O O . LYS A 1 80 ? -2.441 6.538 9.967 1.00 77.44 80 LYS A O 1
ATOM 647 N N . ASP A 1 81 ? -2.742 6.364 7.747 1.00 74.56 81 ASP A N 1
ATOM 648 C CA . ASP A 1 81 ? -4.061 6.978 7.791 1.00 74.56 81 ASP A CA 1
ATOM 649 C C . ASP A 1 81 ? -5.100 5.917 8.202 1.00 74.56 81 ASP A C 1
ATOM 651 O O . ASP A 1 81 ? -5.306 4.894 7.543 1.00 74.56 81 ASP A O 1
ATOM 655 N N . CYS A 1 82 ? -5.723 6.111 9.363 1.00 70.00 82 CYS A N 1
ATOM 656 C CA . CYS A 1 82 ? -6.814 5.255 9.839 1.00 70.00 82 CYS A CA 1
ATOM 657 C C . CYS A 1 82 ? -8.151 5.556 9.132 1.00 70.00 82 CYS A C 1
ATOM 659 O O . CYS A 1 82 ? -9.089 4.764 9.252 1.00 70.00 82 CYS A O 1
ATOM 661 N N . PHE A 1 83 ? -8.248 6.684 8.423 1.00 72.88 83 PHE A N 1
ATOM 662 C CA . PHE A 1 83 ? -9.466 7.188 7.787 1.00 72.88 83 PHE A CA 1
ATOM 663 C C . PHE A 1 83 ? -9.406 7.147 6.260 1.00 72.88 83 PHE A C 1
ATOM 665 O O . PHE A 1 83 ? -10.337 7.620 5.609 1.00 72.88 83 PHE A O 1
ATOM 672 N N . PHE A 1 84 ? -8.349 6.566 5.689 1.00 80.00 84 PHE A N 1
ATOM 673 C CA . PHE A 1 84 ? -8.231 6.414 4.248 1.00 80.00 84 PHE A CA 1
ATOM 674 C C . PHE A 1 84 ? -9.403 5.594 3.690 1.00 80.00 84 PHE A C 1
ATOM 676 O O . PHE A 1 84 ? -9.688 4.482 4.143 1.00 80.00 84 PHE A O 1
ATOM 683 N N . GLU A 1 85 ? -10.091 6.167 2.705 1.00 85.62 85 GLU A N 1
ATOM 684 C CA . GLU A 1 85 ? -11.158 5.507 1.958 1.00 85.62 85 GLU A CA 1
ATOM 685 C C . GLU A 1 85 ? -10.605 5.001 0.626 1.00 85.62 85 GLU A C 1
ATOM 687 O O . GLU A 1 85 ? -9.845 5.695 -0.054 1.00 85.62 85 GLU A O 1
ATOM 692 N N . GLU A 1 86 ? -11.012 3.792 0.241 1.00 90.75 86 GLU A N 1
ATOM 693 C CA . GLU A 1 86 ? -10.575 3.192 -1.014 1.00 90.75 86 GLU A CA 1
ATOM 694 C C . GLU A 1 86 ? -10.966 4.073 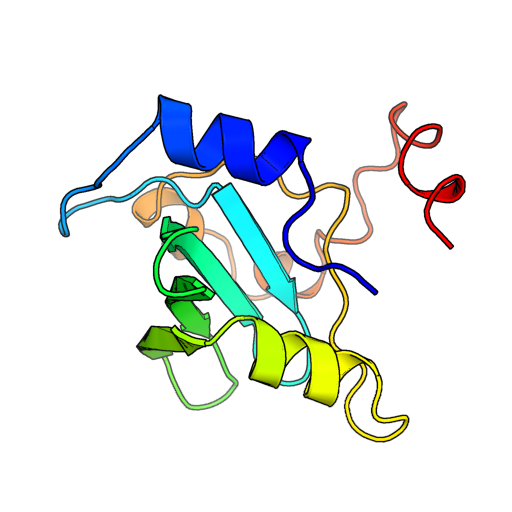-2.201 1.00 90.75 86 GLU A C 1
ATOM 696 O O . GLU A 1 86 ? -12.120 4.485 -2.350 1.00 90.75 86 GLU A O 1
ATOM 701 N N . ILE A 1 87 ? -10.003 4.347 -3.074 1.00 92.06 87 ILE A N 1
ATOM 702 C CA . ILE A 1 87 ? -10.191 5.254 -4.203 1.00 92.06 87 ILE A CA 1
ATOM 703 C C . ILE A 1 87 ? -9.483 4.709 -5.436 1.00 92.06 87 ILE A C 1
ATOM 705 O O . ILE A 1 87 ? -8.367 4.196 -5.370 1.00 92.06 87 ILE A O 1
ATOM 709 N N . HIS A 1 88 ? -10.136 4.817 -6.591 1.00 92.31 88 HIS A N 1
ATOM 710 C CA . HIS A 1 88 ? -9.500 4.502 -7.865 1.00 92.31 88 HIS A CA 1
ATOM 711 C C . HIS A 1 88 ? -8.377 5.493 -8.164 1.00 92.31 88 HIS A C 1
ATOM 713 O O . HIS A 1 88 ? -8.524 6.697 -7.937 1.00 92.31 88 HIS A O 1
ATOM 719 N N . PHE A 1 89 ? -7.271 4.990 -8.705 1.00 90.62 89 PHE A N 1
ATOM 720 C CA . PHE A 1 89 ? -6.086 5.785 -9.002 1.00 90.62 89 PHE A CA 1
ATOM 721 C C . PHE A 1 89 ? -6.389 7.034 -9.845 1.00 90.62 89 PHE A C 1
ATOM 723 O O . PHE A 1 89 ? -5.899 8.119 -9.536 1.00 90.62 89 PHE A O 1
ATOM 730 N N . ASP A 1 90 ? -7.259 6.925 -10.849 1.00 90.56 90 ASP A N 1
ATOM 731 C CA . ASP A 1 90 ? -7.642 8.072 -11.682 1.00 90.56 90 ASP A CA 1
ATOM 732 C C . ASP A 1 90 ? -8.315 9.188 -10.875 1.00 90.56 90 ASP A C 1
ATOM 734 O O . ASP A 1 90 ? -8.038 10.369 -11.087 1.00 90.56 90 ASP A O 1
ATOM 738 N N . ASN A 1 91 ? -9.164 8.818 -9.913 1.00 88.81 91 ASN A N 1
ATOM 739 C CA . ASN A 1 91 ? -9.837 9.774 -9.037 1.00 88.81 91 ASN A CA 1
ATOM 740 C C . ASN A 1 91 ? -8.839 10.400 -8.058 1.00 88.81 91 ASN A C 1
ATOM 742 O O . ASN A 1 91 ? -8.879 11.609 -7.844 1.00 88.81 91 ASN A O 1
ATOM 746 N N . LEU A 1 92 ? -7.906 9.604 -7.522 1.00 86.62 92 LEU A N 1
ATOM 747 C CA . LEU A 1 92 ? -6.823 10.091 -6.662 1.00 86.62 92 LEU A CA 1
ATOM 748 C C . LEU A 1 92 ? -5.994 11.175 -7.370 1.00 86.62 92 LEU A C 1
ATOM 750 O O . LEU A 1 92 ? -5.657 12.192 -6.769 1.00 86.62 92 LEU A O 1
ATOM 754 N N . MET A 1 93 ? -5.708 10.991 -8.661 1.00 83.69 93 MET A N 1
ATOM 755 C CA . MET A 1 93 ? -4.920 11.933 -9.464 1.00 83.69 93 MET A CA 1
ATOM 756 C C . MET A 1 93 ? -5.663 13.230 -9.814 1.00 83.69 93 MET A C 1
ATOM 758 O O . MET A 1 93 ? -5.020 14.227 -10.148 1.00 83.69 93 MET A O 1
ATOM 762 N N . GLN A 1 94 ? -6.995 13.230 -9.737 1.00 83.06 94 GLN A N 1
ATOM 763 C CA . GLN A 1 94 ? -7.835 14.406 -9.976 1.00 83.06 94 GLN A CA 1
ATOM 764 C C . GLN A 1 94 ? -8.035 15.262 -8.719 1.00 83.06 94 GLN A C 1
ATOM 766 O O . GLN A 1 94 ? -8.491 16.403 -8.827 1.00 83.06 94 GLN A O 1
ATOM 771 N N . LEU A 1 95 ? -7.681 14.751 -7.534 1.00 74.50 95 LEU A N 1
ATOM 772 C CA . LEU A 1 95 ? -7.772 15.524 -6.302 1.00 74.50 95 LEU A CA 1
ATOM 773 C C . LEU A 1 95 ? -6.801 16.719 -6.351 1.00 74.50 95 LEU A C 1
ATOM 775 O O . LEU A 1 95 ? -5.639 16.571 -6.748 1.00 74.50 95 LEU A O 1
ATOM 779 N N . PRO A 1 96 ? -7.239 17.928 -5.950 1.00 63.31 96 PRO A N 1
ATOM 780 C CA . PRO A 1 96 ? -6.358 19.085 -5.921 1.00 63.31 96 PRO A CA 1
ATOM 781 C C . PRO A 1 96 ? -5.187 18.813 -4.967 1.00 63.31 96 PRO A C 1
ATOM 783 O O . PRO A 1 96 ? -5.379 18.271 -3.880 1.00 63.31 96 PRO A O 1
ATOM 786 N N . ARG A 1 97 ? -3.965 19.218 -5.356 1.00 53.59 97 ARG A N 1
ATOM 787 C CA . ARG A 1 97 ? -2.706 18.932 -4.622 1.00 53.59 97 ARG A CA 1
ATOM 788 C C . ARG A 1 97 ? -2.760 19.253 -3.121 1.00 53.59 97 ARG A C 1
ATOM 790 O O . ARG A 1 97 ? -2.028 18.646 -2.353 1.00 53.59 97 ARG A O 1
ATOM 797 N N . TYR A 1 98 ? -3.610 20.195 -2.717 1.00 41.78 98 TYR A N 1
ATOM 798 C CA . TYR A 1 98 ? -3.800 20.612 -1.328 1.00 41.78 98 TYR A CA 1
ATOM 799 C C . TYR A 1 98 ? -4.599 19.598 -0.483 1.00 41.78 98 TYR A C 1
ATOM 801 O O . TYR A 1 98 ? -4.334 19.450 0.703 1.00 41.78 98 TYR A O 1
ATOM 809 N N . ILE A 1 99 ? -5.517 18.840 -1.093 1.00 49.06 99 ILE A N 1
ATOM 810 C CA . ILE A 1 99 ? -6.356 17.827 -0.425 1.00 49.06 99 ILE A CA 1
ATOM 811 C C . ILE A 1 99 ? -5.563 16.550 -0.130 1.00 49.06 99 ILE A C 1
ATOM 813 O O . ILE A 1 99 ? -5.713 15.975 0.941 1.00 49.06 99 ILE A O 1
ATOM 817 N N . ILE A 1 100 ? -4.641 16.163 -1.017 1.00 51.47 100 ILE A N 1
ATOM 818 C CA . ILE A 1 100 ? -3.780 14.980 -0.823 1.00 51.47 100 ILE A CA 1
ATOM 819 C C . ILE A 1 100 ? -2.886 15.137 0.424 1.00 51.47 100 ILE A C 1
ATOM 821 O O . ILE A 1 100 ? -2.518 14.147 1.047 1.00 51.47 100 ILE A O 1
ATOM 825 N N . ILE A 1 101 ? -2.574 16.381 0.813 1.00 47.50 101 ILE A N 1
ATOM 826 C CA . ILE A 1 101 ? -1.719 16.696 1.966 1.00 47.50 101 ILE A CA 1
ATOM 827 C C . ILE A 1 101 ? -2.546 17.093 3.209 1.00 47.50 101 ILE A C 1
ATOM 829 O O . ILE A 1 101 ? -2.078 16.877 4.323 1.00 47.50 101 ILE A O 1
ATOM 833 N N . GLN A 1 102 ? -3.762 17.649 3.063 1.00 39.25 102 GLN A N 1
ATOM 834 C CA . GLN A 1 102 ? -4.526 18.208 4.198 1.00 39.25 102 GLN A CA 1
ATOM 835 C C . GLN A 1 102 ? -5.887 17.569 4.512 1.00 39.25 102 GLN A C 1
ATOM 837 O O . GLN A 1 102 ? -6.365 17.724 5.638 1.00 39.25 102 GLN A O 1
ATOM 842 N N . ASP A 1 103 ? -6.513 16.818 3.605 1.00 39.59 103 ASP A N 1
ATOM 843 C CA . ASP A 1 103 ? -7.852 16.254 3.869 1.00 39.59 103 ASP A CA 1
ATOM 844 C C . ASP A 1 103 ? -7.815 15.020 4.801 1.00 39.59 103 ASP A C 1
ATOM 846 O O . ASP A 1 103 ? -8.849 14.505 5.216 1.00 39.59 103 ASP A O 1
ATOM 850 N N . MET A 1 104 ? -6.610 14.644 5.256 1.00 47.66 104 MET A N 1
ATOM 851 C CA . MET A 1 104 ? -6.339 13.752 6.396 1.00 47.66 104 MET A CA 1
ATOM 852 C C . MET A 1 104 ? -6.753 14.349 7.761 1.00 47.66 104 MET A C 1
ATOM 854 O O . MET A 1 104 ? -6.561 13.718 8.797 1.00 47.66 104 MET A O 1
ATOM 858 N N . SER A 1 105 ? -7.308 15.569 7.805 1.00 41.44 105 SER A N 1
ATOM 859 C CA . SER A 1 105 ? -7.678 16.243 9.063 1.00 41.44 105 SER A CA 1
ATOM 860 C C . SER A 1 105 ? -9.125 16.758 9.155 1.00 41.44 105 SER A C 1
ATOM 862 O O . SER A 1 105 ? -9.515 17.240 10.220 1.00 41.44 105 SER A O 1
ATOM 864 N N . VAL A 1 106 ? -9.961 16.628 8.107 1.00 41.12 106 VAL A N 1
ATOM 865 C CA . VAL A 1 106 ? -11.273 17.323 8.056 1.00 41.12 106 VAL A CA 1
ATOM 866 C C . VAL A 1 106 ? -12.515 16.419 8.021 1.00 41.12 106 VAL A C 1
ATOM 868 O O . VAL A 1 106 ? -13.614 16.905 8.282 1.00 41.12 106 VAL A O 1
ATOM 871 N N . LYS A 1 107 ? -12.412 15.091 7.889 1.00 42.53 107 LYS A N 1
ATOM 872 C CA . LYS A 1 107 ? -13.579 14.206 8.106 1.00 42.53 107 LYS A CA 1
ATOM 873 C C . LYS A 1 107 ? -13.625 13.617 9.520 1.00 42.53 107 LYS A C 1
ATOM 875 O O . LYS A 1 107 ? -13.659 12.407 9.713 1.00 42.53 107 LYS A O 1
ATOM 880 N N . LYS A 1 108 ? -13.721 14.491 10.529 1.00 43.28 108 LYS A N 1
ATOM 881 C CA . LYS A 1 108 ? -14.284 14.112 11.837 1.00 43.28 108 LYS A CA 1
ATOM 882 C C . LYS A 1 108 ? -15.774 13.841 11.658 1.00 43.28 108 LYS A C 1
ATOM 884 O O . LYS A 1 108 ? -16.559 14.782 11.657 1.00 43.28 108 LYS A O 1
ATOM 889 N N . ASN A 1 109 ? -16.155 12.576 11.496 1.00 45.62 109 ASN A N 1
ATOM 890 C CA . ASN A 1 109 ? -17.455 12.078 11.940 1.00 45.62 109 ASN A CA 1
ATOM 891 C C . ASN A 1 109 ? -17.450 10.543 12.078 1.00 45.62 109 ASN A C 1
ATOM 893 O O . ASN A 1 109 ? -17.410 9.807 11.097 1.00 45.62 109 ASN A O 1
ATOM 897 N N . ASN A 1 110 ? -17.579 10.094 13.332 1.00 45.78 110 ASN A N 1
ATOM 898 C CA . ASN A 1 110 ? -18.097 8.795 13.783 1.00 45.78 110 ASN A CA 1
ATOM 899 C C . ASN A 1 110 ? -17.329 7.499 13.445 1.00 45.78 110 ASN A C 1
ATOM 901 O O . ASN A 1 110 ? -17.954 6.439 13.374 1.00 45.78 110 ASN A O 1
ATOM 905 N N . LYS A 1 111 ? -15.992 7.515 13.355 1.00 45.31 111 LYS A N 1
ATOM 906 C CA . LYS A 1 111 ? -15.186 6.269 13.336 1.00 45.31 111 LYS A CA 1
ATOM 907 C C . LYS A 1 111 ? -14.018 6.259 14.334 1.00 45.31 111 LYS A C 1
ATOM 909 O O . LYS A 1 111 ? -13.049 5.532 14.162 1.00 45.31 111 LYS A O 1
ATOM 914 N N . ASP A 1 112 ? -14.133 7.029 15.413 1.00 45.25 112 ASP A N 1
ATOM 915 C CA . ASP A 1 112 ? -13.043 7.268 16.375 1.00 45.25 112 ASP A CA 1
ATOM 916 C C . ASP A 1 112 ? -12.752 6.101 17.343 1.00 45.25 112 ASP A C 1
ATOM 918 O O . ASP A 1 112 ? -11.895 6.229 18.206 1.00 45.25 112 ASP A O 1
ATOM 922 N N . ARG A 1 113 ? -13.434 4.949 17.242 1.00 47.25 113 ARG A N 1
ATOM 923 C CA . ARG A 1 113 ? -13.313 3.879 18.258 1.00 47.25 113 ARG A CA 1
ATOM 924 C C . ARG A 1 113 ? -12.323 2.754 17.945 1.00 47.25 113 ARG A C 1
ATOM 926 O O . ARG A 1 113 ? -11.912 2.076 18.879 1.00 47.25 113 ARG A O 1
ATOM 933 N N . ASP A 1 114 ? -11.885 2.598 16.696 1.00 43.72 114 ASP A N 1
ATOM 934 C CA . ASP A 1 114 ? -11.058 1.439 16.311 1.00 43.72 114 ASP A CA 1
ATOM 935 C C . ASP A 1 114 ? -9.551 1.755 16.216 1.00 43.72 114 ASP A C 1
ATOM 937 O O . ASP A 1 114 ? -8.725 0.855 16.349 1.00 43.72 114 ASP A O 1
ATOM 941 N N . CYS A 1 115 ? -9.165 3.025 16.030 1.00 43.66 115 CYS A N 1
ATOM 942 C CA . CYS A 1 115 ? -7.756 3.421 15.860 1.00 43.66 115 CYS A CA 1
ATOM 943 C C . CYS A 1 115 ? -7.018 3.610 17.211 1.00 43.66 115 CYS A C 1
ATOM 945 O O . CYS A 1 115 ? -5.802 3.442 17.278 1.00 43.66 115 CYS A O 1
ATOM 947 N N . GLU A 1 116 ? -7.729 3.887 18.314 1.00 44.84 116 GLU A N 1
ATOM 948 C CA . GLU A 1 116 ? -7.118 4.070 19.648 1.00 44.84 116 GLU A CA 1
ATOM 949 C C . GLU A 1 116 ? -6.725 2.757 20.351 1.00 44.84 116 GLU A C 1
ATOM 951 O O . GLU A 1 116 ? -5.933 2.787 21.289 1.00 44.84 116 GLU A O 1
ATOM 956 N N . GLN A 1 117 ? -7.214 1.595 19.904 1.00 38.38 117 GLN A N 1
ATOM 957 C CA . GLN A 1 117 ? -6.946 0.305 20.565 1.00 38.38 117 GLN A CA 1
ATOM 958 C C . GLN A 1 117 ? -5.691 -0.430 20.058 1.00 38.38 117 GLN A C 1
ATOM 960 O O . GLN A 1 117 ? -5.423 -1.546 20.498 1.00 38.38 117 GLN A O 1
ATOM 965 N N . GLN A 1 118 ? -4.915 0.167 19.148 1.00 43.22 118 GLN A N 1
ATOM 966 C CA . GLN A 1 118 ? -3.710 -0.450 18.564 1.00 43.22 118 GLN A CA 1
ATOM 967 C C . GLN A 1 118 ? -2.405 0.318 18.855 1.00 43.22 118 GLN A C 1
ATOM 969 O O . GLN A 1 118 ? -1.403 0.094 18.170 1.00 43.22 118 GLN A O 1
ATOM 974 N N . ARG A 1 119 ? -2.403 1.214 19.854 1.00 35.09 119 ARG A N 1
ATOM 975 C CA . ARG A 1 119 ? -1.192 1.885 20.361 1.00 35.09 119 ARG A CA 1
ATOM 976 C C . ARG A 1 119 ? -0.580 1.162 21.552 1.00 35.09 119 ARG A C 1
ATOM 978 O O . ARG A 1 119 ? -1.348 0.747 22.444 1.00 35.09 119 ARG A O 1
#

pLDDT: mean 77.36, std 17.96, range [35.09, 94.12]

Secondary structure (DSSP, 8-state):
--SS-HHHHHHHHHH-SPPSSSPEE-EEEESSSEEEEEEEETTTTEEEEEEE-SS-EEEEEEEHHHHHHHHHSTTS--EE-SSPPPEEHHHHHHS-HHHHHHGGGT--SS-TTSSGGG-

Sequence (119 aa):
MKLITELLEKRFAEIGKQGKDNPLVIDNASGQQTWHITMYDPRSGTCLGYLVGEEEKKWGYFPLDKLEILSQSFLLSIEKDCFFEEIHFDNLMQLPRYIIIQDMSVKKNNKDRDCEQQR

Radius of gyration: 13.98 Å; chains: 1; bounding box: 32×35×37 Å

Foldseek 3Di:
DQQQDPVNVVVLVVQDDDDDPKAKQRWWKDWQKIWRFRHADPVQQKTWTWIGHPPDTDTDIDHRVVVVVQCPPPVIPTDTLPPDDIDIPVVVVVDDPCCVVPVSPPPPDDPPPPPVVPD